Protein AF-A0A2J8MYE7-F1 (afdb_monomer_lite)

Foldseek 3Di:
DVVVVVVVVVVVVVVVVVVVVVVVVVVVVVVVVVVVVVVCVVCVVVVVVVVVVVVCVVVVVVVVVVVVVVVVVVVVVVVLLVVLLVLLCVLCVVVVHHDPDDSPPSVVSNVVSVVSVVVVVVD

Radius of gyration: 44.01 Å; chains: 1; bounding box: 77×41×122 Å

Secondary structure (DSSP, 8-state):
-HHHHHHHHHHHHHHHHHHHHHHHHHHHHHHHHHHHHHHHHHHHHHHHHHHHHHHHHHHHHHHHHHHHHHHHHHHHHHHHHHHHHHHHHHHHHHHT----S-TT-HHHHHHHHHHHHHHHHH-

InterPro domains:
  IPR011990 Tetratricopeptide-like helical domain superfamily [SSF48452] (19-98)
  IPR025252 Domain of unknown function DUF4200 [PF13863] (1-55)
  IPR051147 Cilia- and flagella-associated domain-containing protein [PTHR21683] (60-122)

Organism: Pan troglodytes (NCBI:txid9598)

Structure (mmCIF, N/CA/C/O backbone):
data_AF-A0A2J8MYE7-F1
#
_entry.id   AF-A0A2J8MYE7-F1
#
loop_
_atom_site.group_PDB
_atom_site.id
_atom_site.type_symbol
_atom_site.label_atom_id
_atom_site.label_alt_id
_atom_site.label_comp_id
_atom_site.label_asym_id
_atom_site.label_entity_id
_atom_site.label_seq_id
_atom_site.pdbx_PDB_ins_code
_atom_site.Cartn_x
_atom_site.Cartn_y
_atom_site.Cartn_z
_atom_site.occupancy
_atom_site.B_iso_or_equiv
_atom_site.auth_seq_id
_atom_site.auth_comp_id
_atom_site.auth_asym_id
_atom_site.auth_atom_id
_atom_site.pdbx_PDB_model_num
ATOM 1 N N . ALA A 1 1 ? 34.902 30.531 -77.569 1.00 66.88 1 ALA A N 1
ATOM 2 C CA . ALA A 1 1 ? 35.412 29.332 -76.870 1.00 66.88 1 ALA A CA 1
ATOM 3 C C . ALA A 1 1 ? 35.970 29.662 -75.479 1.00 66.88 1 ALA A C 1
ATOM 5 O O . ALA A 1 1 ? 35.444 29.147 -74.505 1.00 66.88 1 ALA A O 1
ATOM 6 N N . LEU A 1 2 ? 36.947 30.572 -75.356 1.00 74.06 2 LEU A N 1
ATOM 7 C CA . LEU A 1 2 ? 37.648 30.854 -74.087 1.00 74.06 2 LEU A CA 1
ATOM 8 C C . LEU A 1 2 ? 36.762 31.362 -72.927 1.00 74.06 2 LEU A C 1
ATOM 10 O O . LEU A 1 2 ? 36.961 30.940 -71.795 1.00 74.06 2 LEU A O 1
ATOM 14 N N . ARG A 1 3 ? 35.758 32.214 -73.191 1.00 73.56 3 ARG A N 1
ATOM 15 C CA . ARG A 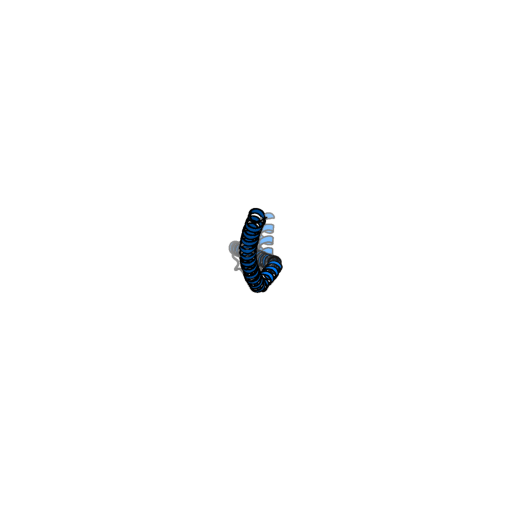1 3 ? 34.842 32.717 -72.142 1.00 73.56 3 ARG A CA 1
ATOM 16 C C . ARG A 1 3 ? 33.958 31.622 -71.529 1.00 73.56 3 ARG A C 1
ATOM 18 O O . ARG A 1 3 ? 33.853 31.554 -70.313 1.00 73.56 3 ARG A O 1
ATOM 25 N N . ARG A 1 4 ? 33.420 30.715 -72.354 1.00 76.44 4 ARG A N 1
ATOM 26 C CA . ARG A 1 4 ? 32.613 29.572 -71.885 1.00 76.44 4 ARG A CA 1
ATOM 27 C C . ARG A 1 4 ? 33.440 28.610 -71.030 1.00 76.44 4 ARG A C 1
ATOM 29 O O . ARG A 1 4 ? 33.009 28.233 -69.953 1.00 76.44 4 ARG A O 1
ATOM 36 N N . ALA A 1 5 ? 34.673 28.317 -71.447 1.00 78.56 5 ALA A N 1
ATOM 37 C CA . ALA A 1 5 ? 35.588 27.491 -70.659 1.00 78.56 5 ALA A CA 1
ATOM 38 C C . ALA A 1 5 ? 35.953 28.131 -69.300 1.00 78.56 5 ALA A C 1
ATOM 40 O O . ALA A 1 5 ? 36.153 27.426 -68.314 1.00 78.56 5 ALA A O 1
ATOM 41 N N . ALA A 1 6 ? 36.036 29.464 -69.222 1.00 80.94 6 ALA A N 1
ATOM 42 C CA . ALA A 1 6 ? 36.265 30.172 -67.961 1.00 80.94 6 ALA A CA 1
ATOM 43 C C . ALA A 1 6 ? 35.027 30.151 -67.044 1.00 80.94 6 ALA A C 1
ATOM 45 O O . ALA A 1 6 ? 35.157 29.933 -65.840 1.00 80.94 6 ALA A O 1
ATOM 46 N N . GLU A 1 7 ? 33.829 30.322 -67.606 1.00 84.88 7 GLU A N 1
ATOM 47 C CA . GLU A 1 7 ? 32.557 30.225 -66.879 1.00 84.88 7 GLU A CA 1
ATOM 48 C C . GLU A 1 7 ? 32.314 28.813 -66.335 1.00 84.88 7 GLU A C 1
ATOM 50 O O . GLU A 1 7 ? 31.940 28.665 -65.174 1.00 84.88 7 GLU A O 1
ATOM 55 N N . GLU A 1 8 ? 32.595 27.778 -67.126 1.00 83.75 8 GLU A N 1
ATOM 56 C CA . GLU A 1 8 ? 32.507 26.373 -66.713 1.00 83.75 8 GLU A CA 1
ATOM 57 C C . GLU A 1 8 ? 33.474 26.057 -65.568 1.00 83.75 8 GLU A C 1
ATOM 59 O O . GLU A 1 8 ? 33.079 25.434 -64.584 1.00 83.75 8 GLU A O 1
ATOM 64 N N . ARG A 1 9 ? 34.717 26.554 -65.630 1.00 81.81 9 ARG A N 1
ATOM 65 C CA . ARG A 1 9 ? 35.692 26.414 -64.533 1.00 81.81 9 ARG A CA 1
ATOM 66 C C . ARG A 1 9 ? 35.240 27.125 -63.263 1.00 81.81 9 ARG A C 1
ATOM 68 O O . ARG A 1 9 ? 35.387 26.588 -62.169 1.00 81.81 9 ARG A O 1
ATOM 75 N N . HIS A 1 10 ? 34.663 28.316 -63.391 1.00 85.50 10 HIS A N 1
ATOM 76 C CA . HIS A 1 10 ? 34.159 29.056 -62.240 1.00 85.50 10 HIS A CA 1
ATOM 77 C C . HIS A 1 10 ? 32.912 28.387 -61.630 1.00 85.50 10 HIS A C 1
ATOM 79 O O . HIS A 1 10 ? 32.776 28.322 -60.410 1.00 85.50 10 HIS A O 1
ATOM 85 N N . GLN A 1 11 ? 32.025 27.825 -62.457 1.00 88.25 11 GLN A N 1
ATOM 86 C CA . GLN A 1 11 ? 30.886 27.023 -62.000 1.00 88.25 11 GLN A CA 1
ATOM 87 C C . GLN A 1 11 ? 31.325 25.717 -61.326 1.00 88.25 11 GLN A C 1
ATOM 89 O O . GLN A 1 11 ? 30.764 25.365 -60.290 1.00 88.25 11 GLN A O 1
ATOM 94 N N . ALA A 1 12 ? 32.332 25.030 -61.870 1.00 86.88 12 ALA A N 1
ATOM 95 C CA . ALA A 1 12 ? 32.920 23.840 -61.261 1.00 86.88 12 ALA A CA 1
ATOM 96 C C . ALA A 1 12 ? 33.522 24.158 -59.883 1.00 86.88 12 ALA A C 1
ATOM 98 O O . ALA A 1 12 ? 33.171 23.502 -58.907 1.00 86.88 12 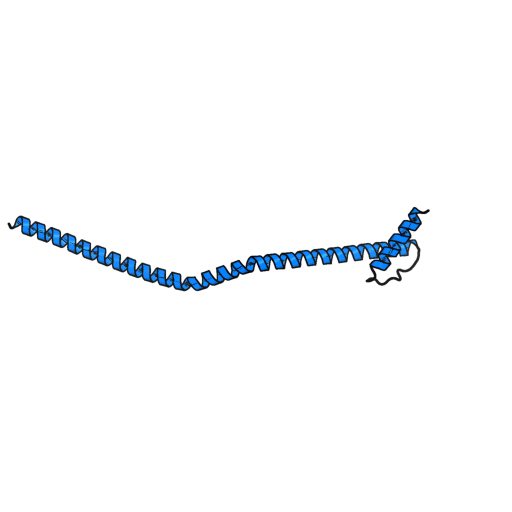ALA A O 1
ATOM 99 N N . GLY A 1 13 ? 34.294 25.245 -59.768 1.00 90.25 13 GLY A N 1
ATOM 100 C CA . GLY A 1 13 ? 34.850 25.685 -58.485 1.00 90.25 13 GLY A CA 1
ATOM 101 C C . GLY A 1 13 ? 33.779 26.021 -57.440 1.00 90.25 13 GLY A C 1
ATOM 102 O O . GLY A 1 13 ? 33.919 25.665 -56.272 1.00 90.25 13 GLY A O 1
ATOM 103 N N . ARG A 1 14 ? 32.656 26.639 -57.840 1.00 90.31 14 ARG A N 1
ATOM 104 C CA . ARG A 1 14 ? 31.529 26.876 -56.916 1.00 90.31 14 ARG A CA 1
ATOM 105 C C . ARG A 1 14 ? 30.894 25.575 -56.424 1.00 90.31 14 ARG A C 1
ATOM 107 O O . ARG A 1 14 ? 30.606 25.463 -55.236 1.00 90.31 14 ARG A O 1
ATOM 114 N N . ARG A 1 15 ? 30.712 24.594 -57.314 1.00 93.12 15 ARG A N 1
ATOM 115 C CA . ARG A 1 15 ? 30.164 23.273 -56.964 1.00 93.12 15 ARG A CA 1
ATOM 116 C C . ARG A 1 15 ? 31.094 22.492 -56.040 1.00 93.12 15 ARG A C 1
ATOM 118 O O . ARG A 1 15 ? 30.613 21.831 -55.131 1.00 93.12 15 ARG A O 1
ATOM 125 N N . GLU A 1 16 ? 32.405 22.590 -56.232 1.00 93.38 16 GLU A N 1
ATOM 126 C CA . GLU A 1 16 ? 33.393 21.947 -55.357 1.00 93.38 16 GLU A CA 1
ATOM 127 C C . GLU A 1 16 ? 33.373 22.535 -53.942 1.00 93.38 16 GLU A C 1
ATOM 129 O O . GLU A 1 16 ? 33.329 21.790 -52.963 1.00 93.38 16 GLU A O 1
ATOM 134 N N . VAL A 1 17 ? 33.320 23.865 -53.818 1.00 94.88 17 VAL A N 1
ATOM 135 C CA . VAL A 1 17 ? 33.203 24.538 -52.513 1.00 94.88 17 VAL A CA 1
ATOM 136 C C . VAL A 1 17 ? 31.895 24.160 -51.812 1.00 94.88 17 VAL A C 1
ATOM 138 O O . VAL A 1 17 ? 31.889 23.872 -50.614 1.00 94.88 17 VAL A O 1
ATOM 141 N N . GLU A 1 18 ? 30.786 24.120 -52.549 1.00 95.12 18 GLU A N 1
ATOM 142 C CA . GLU A 1 18 ? 29.488 23.708 -52.014 1.00 95.12 18 GLU A CA 1
ATOM 143 C C . GLU A 1 18 ? 29.484 22.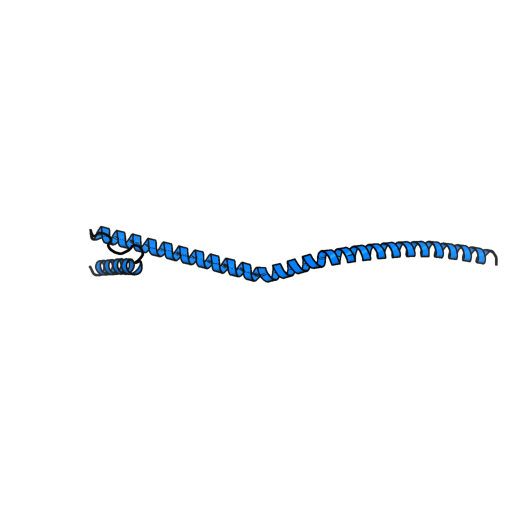233 -51.587 1.00 95.12 18 GLU A C 1
ATOM 145 O O . GLU A 1 18 ? 29.018 21.912 -50.493 1.00 95.12 18 GLU A O 1
ATOM 150 N N . ALA A 1 19 ? 30.081 21.341 -52.381 1.00 95.31 19 ALA A N 1
ATOM 151 C CA . ALA A 1 19 ? 30.211 19.926 -52.048 1.00 95.31 19 ALA A CA 1
ATOM 152 C C . ALA A 1 19 ? 31.039 19.709 -50.773 1.00 95.31 19 ALA A C 1
ATOM 154 O O . ALA A 1 19 ? 30.642 18.921 -49.914 1.00 95.31 19 ALA A O 1
ATOM 155 N N . LEU A 1 20 ? 32.146 20.439 -50.600 1.00 96.50 20 LEU A N 1
ATOM 156 C CA . LEU A 1 20 ? 32.959 20.389 -49.380 1.00 96.50 20 LEU A CA 1
ATOM 157 C C . LEU A 1 20 ? 32.186 20.898 -48.156 1.00 96.50 20 LEU A C 1
ATOM 159 O O . LEU A 1 20 ? 32.255 20.298 -47.077 1.00 96.50 20 LEU A O 1
ATOM 163 N N . ARG A 1 21 ? 31.407 21.973 -48.318 1.00 96.50 21 ARG A N 1
ATOM 164 C CA . ARG A 1 21 ? 30.551 22.510 -47.252 1.00 96.50 21 ARG A CA 1
ATOM 165 C C . ARG A 1 21 ? 29.491 21.497 -46.821 1.00 96.50 21 ARG A C 1
ATOM 167 O O . ARG A 1 21 ? 29.370 21.219 -45.629 1.00 96.50 21 ARG A O 1
ATOM 174 N N . LEU A 1 22 ? 28.762 20.920 -47.775 1.00 97.06 22 LEU A N 1
ATOM 175 C CA . LEU A 1 22 ? 27.738 19.907 -47.508 1.00 97.06 22 LEU A CA 1
ATOM 176 C C . LEU A 1 22 ? 28.342 18.643 -46.891 1.00 97.06 22 LEU A C 1
ATOM 178 O O . LEU A 1 22 ? 27.770 18.071 -45.965 1.00 97.06 22 LEU A O 1
ATOM 182 N N . TRP A 1 23 ? 29.522 18.229 -47.355 1.00 97.19 23 TRP A N 1
ATOM 183 C CA . TRP A 1 23 ? 30.232 17.093 -46.778 1.00 97.19 23 TRP A CA 1
ATOM 184 C C . TRP A 1 23 ? 30.576 17.338 -45.308 1.00 97.19 23 TRP A C 1
ATOM 186 O O . TRP A 1 23 ? 30.351 16.467 -44.470 1.00 97.19 23 TRP A O 1
ATOM 196 N N . THR A 1 24 ? 31.045 18.541 -44.976 1.00 97.06 24 THR A N 1
ATOM 197 C CA . THR A 1 24 ? 31.382 18.923 -43.598 1.00 97.06 24 THR A CA 1
ATOM 198 C C . THR A 1 24 ? 30.144 18.897 -42.701 1.00 97.06 24 THR A C 1
ATOM 200 O O . THR A 1 24 ? 30.155 18.240 -41.659 1.00 97.06 24 THR A O 1
ATOM 203 N N . GLN A 1 25 ? 29.039 19.498 -43.153 1.00 97.50 25 GLN A N 1
ATOM 204 C CA . GLN A 1 25 ? 27.757 19.485 -42.437 1.00 97.50 25 GLN A CA 1
ATOM 205 C C . GLN A 1 25 ? 27.223 18.062 -42.223 1.00 97.50 25 GLN A C 1
ATOM 207 O O . GLN A 1 25 ? 26.740 17.724 -41.142 1.00 97.50 25 GLN A O 1
ATOM 212 N N . LEU A 1 26 ? 27.352 17.187 -43.224 1.00 97.81 26 LEU A N 1
ATOM 213 C CA . LEU A 1 26 ? 26.951 15.787 -43.096 1.00 97.81 26 LEU A CA 1
ATOM 214 C C . LEU A 1 26 ? 27.788 15.047 -42.042 1.00 97.81 26 LEU A C 1
ATOM 216 O O . LEU A 1 26 ? 27.251 14.224 -41.296 1.00 97.81 26 LEU A O 1
ATOM 220 N N . GLN A 1 27 ? 29.093 15.317 -41.964 1.00 97.69 27 GLN A N 1
ATOM 221 C CA . GLN A 1 27 ? 29.953 14.720 -40.940 1.00 97.69 27 GLN A CA 1
ATOM 222 C C . GLN A 1 27 ? 29.588 15.208 -39.535 1.00 97.69 27 GLN A C 1
ATOM 224 O O . GLN A 1 27 ? 29.567 14.406 -38.600 1.00 97.69 27 GLN A O 1
ATOM 229 N N . GLU A 1 28 ? 29.263 16.489 -39.379 1.00 97.62 28 GLU A N 1
ATOM 230 C CA . GLU A 1 28 ? 28.793 17.053 -38.110 1.00 97.62 28 GLU A CA 1
ATOM 231 C C . GLU A 1 28 ? 27.486 16.395 -37.660 1.00 97.62 28 GLU A C 1
ATOM 233 O O . GLU A 1 28 ? 27.437 15.829 -36.566 1.00 97.62 28 GLU A O 1
ATOM 238 N N . LEU A 1 29 ? 26.482 16.327 -38.539 1.00 98.06 29 LEU A N 1
ATOM 239 C CA . LEU A 1 29 ? 25.206 15.671 -38.238 1.00 98.06 29 LEU A CA 1
ATOM 240 C C . LEU A 1 29 ? 25.383 14.187 -37.893 1.00 98.06 29 LEU A C 1
ATOM 242 O O . LEU A 1 29 ? 24.750 13.680 -36.967 1.00 98.06 29 LEU A O 1
ATOM 246 N N . ARG A 1 30 ? 26.287 13.472 -38.577 1.00 98.06 30 ARG A N 1
ATOM 247 C CA . ARG A 1 30 ? 26.610 12.073 -38.238 1.00 98.06 30 ARG A CA 1
ATOM 248 C C . ARG A 1 30 ? 27.217 11.942 -36.843 1.00 98.06 30 ARG A C 1
ATOM 250 O O . ARG A 1 30 ? 26.864 11.018 -36.106 1.00 98.06 30 ARG A O 1
ATOM 257 N N . ARG A 1 31 ? 28.115 12.855 -36.460 1.00 97.94 31 ARG A N 1
ATOM 258 C CA . ARG A 1 31 ? 28.720 12.877 -35.118 1.00 97.94 31 ARG A CA 1
ATOM 259 C C . ARG A 1 31 ? 27.680 13.182 -34.048 1.00 97.94 31 ARG A C 1
ATOM 261 O O . ARG A 1 31 ? 27.667 12.516 -33.010 1.00 97.94 31 ARG A O 1
ATOM 268 N N . GLU A 1 32 ? 26.799 14.143 -34.301 1.00 97.81 32 GLU A N 1
ATOM 269 C CA . GLU A 1 32 ? 25.702 14.485 -33.398 1.00 97.81 32 GLU A CA 1
ATOM 270 C C . GLU A 1 32 ? 24.725 13.327 -33.233 1.00 97.81 32 GLU A C 1
ATOM 272 O O . GLU A 1 32 ? 24.424 12.942 -32.103 1.00 97.81 32 GLU A O 1
ATOM 277 N N . HIS A 1 33 ? 24.320 12.691 -34.329 1.00 97.94 33 HIS A N 1
ATOM 278 C CA . HIS A 1 33 ? 23.476 11.504 -34.296 1.00 97.94 33 HIS A CA 1
ATOM 279 C C . HIS A 1 33 ? 24.115 10.382 -33.464 1.00 97.94 33 HIS A C 1
ATOM 281 O O . HIS A 1 33 ? 23.482 9.846 -32.555 1.00 97.94 33 HIS A O 1
ATOM 287 N N . ALA A 1 34 ? 25.402 10.081 -33.672 1.00 97.94 34 ALA A N 1
ATOM 288 C CA . ALA A 1 34 ? 26.117 9.082 -32.874 1.00 97.94 34 ALA A CA 1
ATOM 289 C C . ALA A 1 34 ? 26.234 9.474 -31.387 1.00 97.94 34 ALA A C 1
ATOM 291 O O . ALA A 1 34 ? 26.232 8.618 -30.494 1.00 97.94 34 ALA A O 1
ATOM 292 N N . ARG A 1 35 ? 26.349 10.772 -31.078 1.00 98.12 35 ARG A N 1
ATOM 293 C CA . ARG A 1 35 ? 26.323 11.281 -29.698 1.00 98.12 35 ARG A CA 1
ATOM 294 C C . ARG A 1 35 ? 24.941 11.091 -29.072 1.00 98.12 35 ARG A C 1
ATOM 296 O O . ARG A 1 35 ? 24.866 10.608 -27.943 1.00 98.12 35 ARG A O 1
ATOM 303 N N . LEU A 1 36 ? 23.872 11.438 -29.782 1.00 97.38 36 LEU A N 1
ATOM 304 C CA . LEU A 1 36 ? 22.495 11.291 -29.311 1.00 97.38 36 LEU A CA 1
ATOM 305 C C . LEU A 1 36 ? 22.116 9.821 -29.127 1.00 97.38 36 LEU A C 1
ATOM 307 O O . LEU A 1 36 ? 21.595 9.471 -28.074 1.00 97.38 36 LEU A O 1
ATOM 311 N N . GLN A 1 37 ? 22.482 8.942 -30.059 1.00 97.62 37 GLN A N 1
ATOM 312 C CA . GLN A 1 37 ? 22.269 7.500 -29.914 1.00 97.62 37 GLN A CA 1
ATOM 313 C C . GLN A 1 37 ? 22.959 6.933 -28.671 1.00 97.62 37 GLN A C 1
ATOM 315 O O . GLN A 1 37 ? 22.359 6.162 -27.925 1.00 97.62 37 GLN A O 1
ATOM 320 N N . ARG A 1 38 ? 24.209 7.333 -28.400 1.00 97.69 38 ARG A N 1
ATOM 321 C CA . ARG A 1 38 ? 24.905 6.923 -27.169 1.00 97.69 38 ARG A CA 1
ATOM 322 C C . ARG A 1 38 ? 24.205 7.446 -25.919 1.00 97.69 38 ARG A C 1
ATOM 324 O O . ARG A 1 38 ? 24.104 6.715 -24.941 1.00 97.69 38 ARG A O 1
ATOM 331 N N . ARG A 1 39 ? 23.711 8.689 -25.937 1.00 97.00 39 ARG A N 1
ATOM 332 C CA . ARG A 1 39 ? 22.933 9.248 -24.820 1.00 97.00 39 ARG A CA 1
ATOM 333 C C . 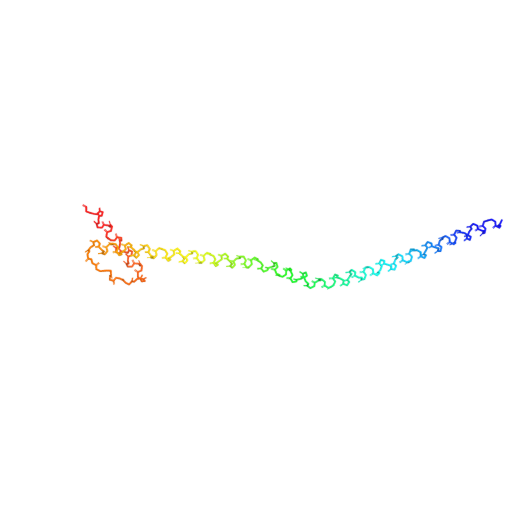ARG A 1 39 ? 21.635 8.476 -24.600 1.00 97.00 39 ARG A C 1
ATOM 335 O O . ARG A 1 39 ? 21.350 8.144 -23.459 1.00 97.00 39 ARG A O 1
ATOM 342 N N . LEU A 1 40 ? 20.910 8.143 -25.664 1.00 96.19 40 LEU A N 1
ATOM 343 C CA . LEU A 1 40 ? 19.671 7.375 -25.579 1.00 96.19 40 LEU A CA 1
ATOM 344 C C . LEU A 1 40 ? 19.916 5.994 -24.962 1.00 96.19 40 LEU A C 1
ATOM 346 O O . LEU A 1 40 ? 19.286 5.656 -23.968 1.00 96.19 40 LEU A O 1
ATOM 350 N N . LYS A 1 41 ? 20.922 5.260 -25.455 1.00 96.56 41 LYS A N 1
ATOM 351 C CA . LYS A 1 41 ? 21.318 3.956 -24.892 1.00 96.56 41 LYS A CA 1
ATOM 352 C C . LYS A 1 41 ? 21.695 4.033 -23.411 1.00 96.56 41 LYS A C 1
ATOM 354 O O . LYS A 1 41 ? 21.445 3.099 -22.662 1.00 96.56 41 LYS A O 1
ATOM 359 N N . ARG A 1 42 ? 22.303 5.142 -22.972 1.00 96.19 42 ARG A N 1
ATOM 360 C CA . ARG A 1 42 ? 22.634 5.359 -21.553 1.00 96.19 42 ARG A CA 1
ATOM 361 C C . ARG A 1 42 ? 21.407 5.633 -20.684 1.00 96.19 42 ARG A C 1
ATOM 363 O O . ARG A 1 42 ? 21.463 5.342 -19.497 1.00 96.19 42 ARG A O 1
ATOM 370 N N . LEU A 1 43 ? 20.348 6.214 -21.247 1.00 96.44 43 LEU A N 1
ATOM 371 C CA . LEU A 1 43 ? 19.119 6.557 -20.524 1.00 96.44 43 LEU A CA 1
ATOM 372 C C . LEU A 1 43 ? 18.081 5.429 -20.542 1.00 96.44 43 LEU A C 1
ATOM 374 O O . LEU A 1 43 ? 17.235 5.375 -19.656 1.00 96.44 43 LEU A O 1
ATOM 378 N N . GLU A 1 44 ? 18.162 4.518 -21.509 1.00 96.06 44 GLU A N 1
ATOM 379 C CA . GLU A 1 44 ? 17.236 3.392 -21.671 1.00 96.06 44 GLU A CA 1
ATOM 380 C C . GLU A 1 44 ? 17.053 2.542 -20.393 1.00 96.06 44 GLU A C 1
ATOM 382 O O . GLU A 1 44 ? 15.909 2.239 -20.052 1.00 96.06 44 GLU A O 1
ATOM 387 N N . PRO A 1 45 ? 18.103 2.204 -19.611 1.00 95.44 45 PRO A N 1
ATOM 388 C CA . PRO A 1 45 ? 17.911 1.489 -18.349 1.00 95.44 45 PRO A CA 1
ATOM 389 C C . PRO A 1 45 ? 17.131 2.303 -17.310 1.00 95.44 45 PRO A C 1
ATOM 391 O O . PRO A 1 45 ? 16.301 1.742 -16.603 1.00 95.44 45 PRO A O 1
ATOM 394 N N . CYS A 1 46 ? 17.364 3.618 -17.228 1.00 95.00 46 CYS A N 1
ATOM 395 C CA . CYS A 1 46 ? 16.638 4.493 -16.306 1.00 95.00 46 CYS A CA 1
ATOM 396 C C . CYS A 1 46 ? 15.155 4.587 -16.677 1.00 95.00 46 CYS A C 1
ATOM 398 O O . CYS A 1 46 ? 14.314 4.538 -15.788 1.00 95.00 46 CYS A O 1
ATOM 400 N N . ALA A 1 47 ? 14.834 4.681 -17.973 1.00 95.12 47 ALA A N 1
ATOM 401 C CA . ALA A 1 47 ? 13.451 4.682 -18.445 1.00 95.12 47 ALA A CA 1
ATOM 402 C C . ALA A 1 47 ? 12.722 3.386 -18.053 1.00 95.12 47 ALA A C 1
ATOM 404 O O . ALA A 1 47 ? 11.649 3.452 -17.465 1.00 95.12 47 ALA A O 1
ATOM 405 N N . ARG A 1 48 ? 13.358 2.222 -18.254 1.00 95.38 48 ARG A N 1
ATOM 406 C CA . ARG A 1 48 ? 12.795 0.925 -17.837 1.00 95.38 48 ARG A CA 1
ATOM 407 C C . ARG A 1 48 ? 12.553 0.828 -16.333 1.00 95.38 48 ARG A C 1
ATOM 409 O O . ARG A 1 48 ? 11.530 0.303 -15.913 1.00 95.38 48 ARG A O 1
ATOM 416 N N . LEU A 1 49 ? 13.485 1.320 -15.516 1.00 95.00 49 LEU A N 1
ATOM 417 C CA . LEU A 1 49 ? 13.308 1.324 -14.060 1.00 95.00 49 LEU A CA 1
ATOM 418 C C . LEU A 1 49 ? 12.151 2.231 -13.631 1.00 95.00 49 LEU A C 1
ATOM 420 O O . LEU A 1 49 ? 11.409 1.878 -12.720 1.00 95.00 49 LEU A O 1
ATOM 424 N N . LEU A 1 50 ? 11.980 3.380 -14.290 1.00 95.50 50 LEU A N 1
ATOM 425 C CA . LEU A 1 50 ? 10.850 4.270 -14.033 1.00 95.50 50 LEU A CA 1
ATOM 426 C C . LEU A 1 50 ? 9.522 3.616 -14.424 1.00 95.50 50 LEU A C 1
ATOM 428 O O . LEU A 1 50 ? 8.579 3.687 -13.648 1.00 95.50 50 LEU A O 1
ATOM 432 N N . GLU A 1 51 ? 9.453 2.944 -15.573 1.00 95.00 51 GLU A N 1
ATOM 433 C CA . GLU A 1 51 ? 8.260 2.194 -15.992 1.00 95.00 51 GLU A CA 1
ATOM 434 C C . GLU A 1 51 ? 7.889 1.114 -14.968 1.00 95.00 51 GLU A C 1
ATOM 436 O O . GLU A 1 51 ? 6.754 1.078 -14.501 1.00 95.00 51 GLU A O 1
ATOM 441 N N . GLN A 1 52 ? 8.860 0.312 -14.523 1.00 93.62 52 GLN A N 1
ATOM 442 C CA . GLN A 1 52 ? 8.635 -0.705 -13.489 1.00 93.62 52 GLN A CA 1
ATOM 443 C C . GLN A 1 52 ? 8.174 -0.093 -12.162 1.00 93.62 52 GLN A C 1
ATOM 445 O O . GLN A 1 52 ? 7.266 -0.613 -11.522 1.00 93.62 52 GLN A O 1
ATOM 450 N N . ALA A 1 53 ? 8.769 1.025 -11.740 1.00 91.19 53 ALA A N 1
ATOM 451 C CA . ALA A 1 53 ? 8.339 1.715 -10.527 1.00 91.19 53 ALA A CA 1
ATOM 452 C C . ALA A 1 53 ? 6.895 2.229 -10.649 1.00 91.19 53 ALA A C 1
ATOM 454 O O . ALA A 1 53 ? 6.112 2.105 -9.708 1.00 91.19 53 ALA A O 1
ATOM 455 N N . LEU A 1 54 ? 6.514 2.757 -11.817 1.00 93.50 54 LEU A N 1
ATOM 456 C CA . LEU A 1 54 ? 5.147 3.207 -12.082 1.00 93.50 54 LEU A CA 1
ATOM 457 C C . LEU A 1 54 ? 4.136 2.052 -12.044 1.00 93.50 54 LEU A C 1
ATOM 459 O O . LEU A 1 54 ? 3.020 2.251 -11.568 1.00 93.50 54 LEU A O 1
ATOM 463 N N . GLU A 1 55 ? 4.518 0.852 -12.483 1.00 91.94 55 GLU A N 1
ATOM 464 C CA . GLU A 1 55 ? 3.676 -0.349 -12.379 1.00 91.94 55 GLU A CA 1
ATOM 465 C C . GLU A 1 55 ? 3.432 -0.786 -10.924 1.00 91.94 55 GLU A C 1
ATOM 467 O O . GLU A 1 55 ? 2.394 -1.379 -10.625 1.00 91.94 55 GLU A O 1
ATOM 472 N N . LEU A 1 56 ? 4.347 -0.465 -10.003 1.00 91.62 56 LEU A N 1
ATOM 473 C CA . LEU A 1 56 ? 4.227 -0.805 -8.580 1.00 91.62 56 LEU A CA 1
ATOM 474 C C . LEU A 1 56 ? 3.376 0.198 -7.782 1.00 91.62 56 LEU A C 1
ATOM 476 O O . LEU A 1 56 ? 2.747 -0.193 -6.794 1.00 91.62 56 LEU A O 1
ATOM 480 N N . LEU A 1 57 ? 3.287 1.459 -8.222 1.00 89.75 57 LEU A N 1
ATOM 481 C CA . LEU A 1 57 ? 2.552 2.526 -7.523 1.00 89.75 57 LEU A CA 1
ATOM 482 C C . LEU A 1 57 ? 1.091 2.180 -7.168 1.00 89.75 57 LEU A C 1
ATOM 484 O O . LEU A 1 57 ? 0.669 2.489 -6.050 1.00 89.75 57 LEU A O 1
ATOM 488 N N . PRO A 1 58 ? 0.284 1.538 -8.040 1.00 91.06 58 PRO A N 1
ATOM 489 C CA . PRO A 1 58 ? -1.073 1.137 -7.671 1.00 91.06 58 PRO A CA 1
ATOM 490 C C . PRO A 1 58 ? -1.102 0.152 -6.495 1.00 91.06 58 PRO A C 1
ATOM 492 O O . PRO A 1 58 ? -1.995 0.222 -5.648 1.00 91.06 58 PRO A O 1
ATOM 495 N N . GLY A 1 59 ? -0.118 -0.750 -6.423 1.00 92.50 59 GLY A N 1
ATOM 496 C CA . GLY A 1 59 ? 0.040 -1.691 -5.316 1.00 92.50 59 GLY A CA 1
ATOM 497 C C . GLY A 1 59 ? 0.392 -0.980 -4.012 1.00 92.50 59 GLY A C 1
ATOM 498 O O . GLY A 1 59 ? -0.237 -1.241 -2.986 1.00 92.50 59 GLY A O 1
ATOM 499 N N . GLU A 1 60 ? 1.327 -0.030 -4.064 1.00 92.56 60 GLU A N 1
ATOM 500 C CA . GLU A 1 60 ? 1.703 0.796 -2.910 1.00 92.56 60 GLU A CA 1
ATOM 501 C C . GLU A 1 60 ? 0.523 1.629 -2.400 1.00 92.56 60 GLU A C 1
ATOM 503 O O . GLU A 1 60 ? 0.226 1.624 -1.205 1.00 92.56 60 GLU A O 1
ATOM 508 N N . SER A 1 61 ? -0.213 2.281 -3.305 1.00 92.62 61 SER A N 1
ATOM 509 C CA . SER A 1 61 ? -1.401 3.062 -2.952 1.00 92.62 61 SER A CA 1
ATOM 510 C C . SER A 1 61 ? -2.464 2.194 -2.274 1.00 92.62 61 SER A C 1
ATOM 512 O O . SER A 1 61 ? -3.000 2.563 -1.225 1.00 92.62 61 SER A O 1
ATOM 514 N N . LYS A 1 62 ? -2.720 0.995 -2.812 1.00 95.00 62 LYS A N 1
ATOM 515 C CA . LYS A 1 62 ? -3.654 0.034 -2.214 1.00 95.00 62 LYS A CA 1
ATOM 516 C C . LYS A 1 62 ? -3.184 -0.442 -0.839 1.00 95.00 62 LYS A C 1
ATOM 518 O O . LYS A 1 62 ? -4.005 -0.589 0.065 1.00 95.00 62 LYS A O 1
ATOM 523 N N . TRP A 1 63 ? -1.885 -0.664 -0.658 1.00 96.31 63 TRP A N 1
ATOM 524 C CA . TRP A 1 63 ? -1.331 -1.065 0.632 1.00 96.31 63 TRP A CA 1
ATOM 525 C C . TRP A 1 63 ? -1.491 0.030 1.691 1.00 96.31 63 TRP A C 1
ATOM 527 O O . TRP A 1 63 ? -1.970 -0.251 2.790 1.00 96.31 63 TRP A O 1
ATOM 537 N N . ILE A 1 64 ? -1.208 1.285 1.335 1.00 96.50 64 ILE A N 1
ATOM 538 C CA . ILE A 1 64 ? -1.441 2.446 2.205 1.00 96.50 64 ILE A CA 1
ATOM 539 C C . ILE A 1 64 ? -2.923 2.548 2.591 1.00 96.50 64 ILE A C 1
ATOM 541 O O . ILE A 1 64 ? -3.241 2.759 3.760 1.00 96.50 64 ILE A O 1
ATOM 545 N N . GLN A 1 65 ? -3.845 2.355 1.642 1.00 97.19 65 GLN A N 1
ATOM 546 C CA . GLN A 1 65 ? -5.283 2.354 1.935 1.00 97.19 65 GLN A CA 1
ATOM 547 C C . GLN A 1 65 ? -5.664 1.264 2.944 1.00 97.19 65 GLN A C 1
ATOM 549 O O . GLN A 1 65 ? -6.351 1.557 3.920 1.00 97.19 65 GLN A O 1
ATOM 554 N N . ILE A 1 66 ? -5.183 0.030 2.753 1.00 96.56 66 ILE A N 1
ATOM 555 C CA . ILE A 1 66 ? -5.439 -1.083 3.680 1.00 96.56 66 ILE A CA 1
ATOM 556 C C . ILE A 1 66 ? -4.914 -0.753 5.080 1.00 96.56 66 ILE A C 1
ATOM 558 O O . ILE A 1 66 ? -5.639 -0.935 6.060 1.00 96.56 66 ILE A O 1
ATOM 562 N N . GLN A 1 67 ? -3.685 -0.239 5.181 1.00 97.88 67 GLN A N 1
ATOM 563 C CA . GLN A 1 67 ? -3.092 0.147 6.461 1.00 97.88 67 GLN A CA 1
ATOM 564 C C . GLN A 1 67 ? -3.893 1.254 7.153 1.00 97.88 67 GLN A C 1
ATOM 566 O O . GLN A 1 67 ? -4.202 1.127 8.338 1.00 97.88 67 GLN A O 1
ATOM 571 N N . ASN A 1 68 ? -4.291 2.296 6.421 1.00 97.25 68 ASN A N 1
ATOM 572 C CA . ASN A 1 68 ? -5.091 3.393 6.964 1.00 97.25 68 ASN A CA 1
ATOM 573 C C . ASN A 1 68 ? -6.452 2.902 7.472 1.00 97.25 68 ASN A C 1
ATOM 575 O O . ASN A 1 68 ? -6.835 3.212 8.599 1.00 97.25 68 ASN A O 1
ATOM 579 N N . THR A 1 69 ? -7.160 2.080 6.691 1.00 98.00 69 THR A N 1
ATOM 580 C CA . THR A 1 69 ? -8.441 1.497 7.116 1.00 98.00 69 THR A CA 1
ATOM 581 C C . THR A 1 69 ? -8.276 0.588 8.334 1.00 98.00 69 THR A C 1
ATOM 583 O O . THR A 1 69 ? -9.113 0.607 9.236 1.00 98.00 69 THR A O 1
ATOM 586 N N . ALA A 1 70 ? -7.208 -0.209 8.399 1.00 98.25 70 ALA A N 1
ATOM 587 C CA . ALA A 1 70 ? -6.935 -1.054 9.558 1.00 98.25 70 ALA A CA 1
ATOM 588 C C . ALA A 1 70 ? -6.648 -0.217 10.818 1.00 98.25 70 ALA A C 1
ATOM 590 O O . ALA A 1 70 ? -7.174 -0.526 11.891 1.00 98.25 70 ALA A O 1
ATOM 591 N N . ALA A 1 71 ? -5.873 0.863 10.688 1.00 98.00 71 ALA A N 1
ATOM 592 C CA . ALA A 1 71 ? -5.592 1.789 11.781 1.00 98.00 71 ALA A CA 1
ATOM 593 C C . ALA A 1 71 ? -6.871 2.477 12.285 1.00 98.00 71 ALA A C 1
ATOM 595 O O . ALA A 1 71 ? -7.119 2.507 13.490 1.00 98.00 71 ALA A O 1
ATOM 596 N N . GLU A 1 72 ? -7.724 2.955 11.375 1.00 98.38 72 GLU A N 1
ATOM 597 C CA . GLU A 1 72 ? -9.011 3.568 11.715 1.00 98.38 72 GLU A CA 1
ATOM 598 C C . GLU A 1 72 ? -9.932 2.590 12.458 1.00 98.38 72 GLU A C 1
ATOM 600 O O . GLU A 1 72 ? -10.459 2.922 13.521 1.00 98.38 72 GLU A O 1
ATOM 605 N N . LYS A 1 73 ? -10.073 1.354 11.957 1.00 98.19 73 LYS A N 1
ATOM 606 C CA . LYS A 1 73 ? -10.884 0.316 12.615 1.00 98.19 73 LYS A CA 1
ATOM 607 C C . LYS A 1 73 ? -10.346 -0.053 13.995 1.00 98.19 73 LYS A C 1
ATOM 609 O O . LYS A 1 73 ? -11.131 -0.220 14.926 1.00 98.19 73 LYS A O 1
ATOM 614 N N . THR A 1 74 ? -9.026 -0.146 14.143 1.00 98.25 74 THR A N 1
ATOM 615 C CA . THR A 1 74 ? -8.380 -0.434 15.433 1.00 98.25 74 THR A CA 1
ATOM 616 C C . THR A 1 74 ? -8.636 0.688 16.434 1.00 98.25 74 THR A C 1
ATOM 618 O O . THR A 1 74 ? -8.968 0.429 17.591 1.00 98.25 74 THR A O 1
ATOM 621 N N . LEU A 1 75 ? -8.547 1.941 15.984 1.00 98.50 75 LEU A N 1
ATOM 622 C CA . LEU A 1 75 ? -8.817 3.105 16.819 1.00 98.50 75 LEU A CA 1
ATOM 623 C C . LEU A 1 75 ? -10.289 3.186 17.233 1.00 98.50 75 LEU A C 1
ATOM 625 O O . LEU A 1 75 ? -10.576 3.448 18.400 1.00 98.50 75 LEU A O 1
ATOM 629 N N . LEU A 1 76 ? -11.217 2.944 16.303 1.00 98.25 76 LEU A N 1
ATOM 630 C CA . LEU A 1 76 ? -12.647 2.897 16.601 1.00 98.25 76 LEU A CA 1
ATOM 631 C C . LEU A 1 76 ? -12.950 1.814 17.638 1.00 98.25 76 LEU A C 1
ATOM 633 O O . LEU A 1 76 ? -13.607 2.102 18.633 1.00 98.25 76 LEU A O 1
ATOM 637 N N . LEU A 1 77 ? -12.408 0.607 17.451 1.00 97.44 77 LEU A N 1
ATOM 638 C CA . LEU A 1 77 ? -12.568 -0.491 18.399 1.00 97.44 77 LEU A CA 1
ATOM 639 C C . LEU A 1 77 ? -12.043 -0.110 19.789 1.00 97.44 77 LEU A C 1
ATOM 641 O O . LEU A 1 77 ? -12.750 -0.296 20.775 1.00 97.44 77 LEU A O 1
ATOM 645 N N . GLY A 1 78 ? -10.846 0.480 19.874 1.00 97.38 78 GLY A N 1
ATOM 646 C CA . GLY A 1 78 ? -10.285 0.961 21.139 1.00 97.38 78 GLY A CA 1
ATOM 647 C C . GLY A 1 78 ? -11.170 2.008 21.823 1.00 97.38 78 GLY A C 1
ATOM 648 O O . GLY A 1 78 ? -11.442 1.900 23.017 1.00 97.38 78 GLY A O 1
ATOM 649 N N . ARG A 1 79 ? -11.691 2.985 21.067 1.00 98.31 79 ARG A N 1
ATOM 650 C CA . ARG A 1 79 ? -12.613 4.005 21.597 1.00 98.31 79 ARG A CA 1
ATOM 651 C C . ARG A 1 79 ? -13.927 3.401 22.082 1.00 98.31 79 ARG A C 1
ATOM 653 O O . ARG A 1 79 ? -14.384 3.771 23.158 1.00 98.31 79 ARG A O 1
ATOM 660 N N . SER A 1 80 ? -14.518 2.481 21.321 1.00 97.56 80 SER A N 1
ATOM 661 C CA . SER A 1 80 ? -15.748 1.789 21.712 1.00 97.56 80 SER A CA 1
ATOM 662 C C . SER A 1 80 ? -15.547 0.987 22.994 1.00 97.56 80 SER A C 1
ATOM 664 O O . SER A 1 80 ? -16.341 1.139 23.917 1.00 97.56 80 SER A O 1
ATOM 666 N N . ARG A 1 81 ? -14.455 0.216 23.102 1.00 98.12 81 ARG A N 1
ATOM 667 C CA . ARG A 1 81 ? -14.108 -0.514 24.333 1.00 98.12 81 ARG A CA 1
ATOM 668 C C . ARG A 1 81 ? -13.984 0.420 25.533 1.00 98.12 81 ARG A C 1
ATOM 670 O O . ARG A 1 81 ? -14.574 0.167 26.573 1.00 98.12 81 ARG A O 1
ATOM 677 N N . MET A 1 82 ? -13.280 1.538 25.367 1.00 98.19 82 MET A N 1
ATOM 678 C CA . MET A 1 82 ? -13.079 2.511 26.441 1.00 98.19 82 MET A CA 1
ATOM 679 C C . MET A 1 82 ? -14.388 3.203 26.855 1.00 98.19 82 MET A C 1
ATOM 681 O O . MET A 1 82 ? -14.615 3.430 28.038 1.00 98.19 82 MET A O 1
ATOM 685 N N . ALA A 1 83 ? -15.275 3.503 25.902 1.00 98.25 83 ALA A N 1
ATOM 686 C CA . ALA A 1 83 ? -16.595 4.054 26.198 1.00 98.25 83 ALA A CA 1
ATOM 687 C C . ALA A 1 83 ? -17.462 3.064 26.991 1.00 98.25 83 ALA A C 1
ATOM 689 O O . ALA A 1 83 ? -18.085 3.460 27.973 1.00 98.25 83 ALA A O 1
ATOM 690 N N . VAL A 1 84 ? -17.464 1.786 26.600 1.00 98.38 84 VAL A N 1
ATOM 691 C CA . VAL A 1 84 ? -18.173 0.721 27.323 1.00 98.38 84 VAL A CA 1
ATOM 692 C C . VAL A 1 84 ? -17.631 0.564 28.741 1.00 98.38 84 VAL A C 1
ATOM 694 O O . VAL A 1 84 ? -18.414 0.602 29.686 1.00 98.38 84 VAL A O 1
ATOM 697 N N . LEU A 1 85 ? -16.308 0.473 28.901 1.00 98.06 85 LEU A N 1
ATOM 698 C CA . LEU A 1 85 ? -15.668 0.370 30.211 1.00 98.06 85 LEU A CA 1
ATOM 699 C C . LEU A 1 85 ? -16.042 1.548 31.117 1.00 98.06 85 LEU A C 1
ATOM 701 O O . LEU A 1 85 ? -16.408 1.347 32.273 1.00 98.06 85 LEU A O 1
ATOM 705 N N . ASN A 1 86 ? -15.996 2.773 30.588 1.00 97.69 86 ASN A N 1
ATOM 706 C CA . ASN A 1 86 ? -16.362 3.971 31.342 1.00 97.69 86 ASN A CA 1
ATOM 707 C C . ASN A 1 86 ? -17.833 3.940 31.787 1.00 97.69 86 ASN A C 1
ATOM 709 O O . ASN A 1 86 ? -18.139 4.287 32.927 1.00 97.69 86 ASN A O 1
ATOM 713 N N . LEU A 1 87 ? -18.749 3.515 30.908 1.00 97.75 87 LEU A N 1
ATOM 714 C CA . LEU A 1 87 ? -20.167 3.371 31.250 1.00 97.75 87 LEU A CA 1
ATOM 715 C C . LEU A 1 87 ? -20.381 2.291 32.314 1.00 97.75 87 LEU A C 1
ATOM 717 O O . LEU A 1 87 ? -21.109 2.521 33.275 1.00 97.75 87 LEU A O 1
ATOM 721 N N . PHE A 1 88 ? -19.717 1.144 32.182 1.00 98.12 88 PHE A N 1
ATOM 722 C CA . PHE A 1 88 ? -19.778 0.064 33.163 1.00 98.12 88 PHE A CA 1
ATOM 723 C C . PHE A 1 88 ? -19.296 0.523 34.543 1.00 98.12 88 PHE A C 1
ATOM 725 O O . PHE A 1 88 ? -19.997 0.337 35.535 1.00 98.12 88 PHE A O 1
ATOM 732 N N . GLN A 1 89 ? -18.149 1.204 34.609 1.00 97.31 89 GLN A N 1
ATOM 733 C CA . GLN A 1 89 ? -17.625 1.756 35.861 1.00 97.31 89 GLN A CA 1
ATOM 734 C C . GLN A 1 89 ? -18.602 2.742 36.516 1.00 97.31 89 GLN A C 1
ATOM 736 O O . GLN A 1 89 ? -18.749 2.732 37.740 1.00 97.31 89 GLN A O 1
ATOM 741 N N . LEU A 1 90 ? -19.300 3.559 35.719 1.00 97.12 90 LEU A N 1
ATOM 742 C CA . LEU A 1 90 ? -20.328 4.476 36.212 1.00 97.12 90 LEU A CA 1
ATOM 743 C C . LEU A 1 90 ? -21.545 3.729 36.782 1.00 97.12 90 LEU A C 1
ATOM 745 O O . LEU A 1 90 ? -22.047 4.098 37.843 1.00 97.12 90 LEU A O 1
ATOM 749 N N . VAL A 1 91 ? -21.999 2.664 36.114 1.00 96.88 91 VAL A N 1
ATOM 750 C CA . VAL A 1 91 ? -23.088 1.802 36.608 1.00 96.88 91 VAL A CA 1
ATOM 751 C C . VAL A 1 91 ? -22.703 1.140 37.931 1.00 96.88 91 VAL A C 1
ATOM 753 O O . VAL A 1 91 ? -23.465 1.222 38.895 1.00 96.88 91 VAL A O 1
ATOM 756 N N . CYS A 1 92 ? -21.502 0.562 38.022 1.00 95.88 92 CYS A N 1
ATOM 757 C CA . CYS A 1 92 ? -20.987 -0.025 39.260 1.00 95.88 92 CYS A CA 1
ATOM 758 C C . CYS A 1 92 ? -20.954 1.000 40.403 1.00 95.88 92 CYS A C 1
ATOM 760 O O . CYS A 1 92 ? -21.433 0.712 41.501 1.00 95.88 92 CYS A O 1
ATOM 762 N N . GLN A 1 93 ? -20.469 2.220 40.136 1.00 95.75 93 GLN A N 1
ATOM 763 C CA . GLN A 1 93 ? -20.489 3.311 41.115 1.00 95.75 93 GLN A CA 1
ATOM 764 C C . GLN A 1 93 ? -21.907 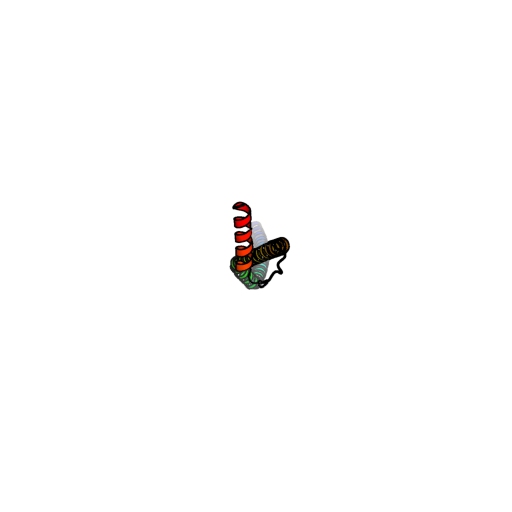3.643 41.584 1.00 95.75 93 GLN A C 1
ATOM 766 O O . GLN A 1 93 ? -22.126 3.775 42.787 1.00 95.75 93 GLN A O 1
ATOM 771 N N . HIS A 1 94 ? -22.870 3.748 40.666 1.00 94.62 94 HIS A N 1
ATOM 772 C CA . HIS A 1 94 ? -24.261 4.038 41.013 1.00 94.62 94 HIS A CA 1
ATOM 773 C C . HIS A 1 94 ? -24.891 2.938 41.883 1.00 94.62 94 HIS A C 1
ATOM 775 O O . HIS A 1 94 ? -25.660 3.228 42.795 1.00 94.62 94 HIS A O 1
ATOM 781 N N . GLN A 1 95 ? -24.544 1.675 41.633 1.00 93.94 95 GLN A N 1
ATOM 782 C CA . GLN A 1 95 ? -25.008 0.531 42.424 1.00 93.94 95 GLN A CA 1
ATOM 783 C C . GLN A 1 95 ? -24.219 0.328 43.733 1.00 93.94 95 GLN A C 1
ATOM 785 O O . GLN A 1 95 ? -24.566 -0.544 44.528 1.00 93.94 95 GLN A O 1
ATOM 790 N N . GLY A 1 96 ? -23.153 1.103 43.969 1.00 93.69 96 GLY A N 1
ATOM 791 C CA . GLY A 1 96 ? -22.271 0.943 45.128 1.00 93.69 96 GLY A CA 1
ATOM 792 C C . GLY A 1 96 ? -21.437 -0.343 45.099 1.00 93.69 96 GLY A C 1
ATOM 793 O O . GLY A 1 96 ? -20.989 -0.804 46.149 1.00 93.69 96 GLY A O 1
ATOM 794 N N . GLN A 1 97 ? -21.238 -0.936 43.920 1.00 92.44 97 GLN A N 1
ATOM 795 C CA . GLN A 1 97 ? -20.480 -2.171 43.735 1.00 92.44 97 GLN A CA 1
ATOM 796 C C . GLN A 1 97 ? -19.109 -1.889 43.102 1.00 92.44 97 GLN A C 1
ATOM 798 O O . GLN A 1 97 ? -18.978 -0.973 42.288 1.00 92.44 97 GLN A O 1
ATOM 803 N N . PRO A 1 98 ? -18.061 -2.658 43.444 1.00 91.69 98 PRO A N 1
ATOM 804 C CA . PRO A 1 98 ? -16.792 -2.572 42.734 1.00 91.69 98 PRO A CA 1
ATOM 805 C C . PRO A 1 98 ? -16.929 -3.138 41.305 1.00 91.69 98 PRO A C 1
ATOM 807 O O . PRO A 1 98 ? -17.658 -4.112 41.113 1.00 91.69 98 PRO A O 1
ATOM 810 N N . PRO A 1 99 ? -16.210 -2.598 40.302 1.00 92.44 99 PRO A N 1
ATOM 811 C CA . PRO A 1 99 ? -16.147 -3.202 38.973 1.00 92.44 99 PRO A CA 1
ATOM 812 C C . PRO A 1 99 ? -15.396 -4.539 39.057 1.00 92.44 99 PRO A C 1
ATOM 814 O O . PRO A 1 99 ? -14.199 -4.558 39.341 1.00 92.44 99 PRO A O 1
ATOM 817 N N . THR A 1 100 ? -16.097 -5.656 38.863 1.00 93.62 100 THR A N 1
ATOM 818 C CA . THR A 1 100 ? -15.538 -7.016 39.013 1.00 93.62 100 THR A CA 1
ATOM 819 C C . THR A 1 100 ? -15.182 -7.697 37.695 1.00 93.62 100 THR A C 1
ATOM 821 O O . THR A 1 100 ? -14.456 -8.689 37.710 1.00 93.62 100 THR A O 1
ATOM 824 N N . LEU A 1 101 ? -15.690 -7.190 36.569 1.00 94.25 101 LEU A N 1
ATOM 825 C CA . LEU A 1 101 ? -15.390 -7.722 35.241 1.00 94.25 101 LEU A CA 1
ATOM 826 C C . LEU A 1 101 ? -13.993 -7.296 34.784 1.00 94.25 101 LEU A C 1
ATOM 828 O O . LEU A 1 101 ? -13.535 -6.195 35.102 1.00 94.25 101 LEU A O 1
ATOM 832 N N . ASP A 1 102 ? -13.335 -8.175 34.024 1.00 95.12 102 ASP A N 1
ATOM 833 C CA . ASP A 1 102 ? -12.032 -7.898 33.418 1.00 95.12 102 ASP A CA 1
ATOM 834 C C . ASP A 1 102 ? -12.129 -6.672 32.500 1.00 95.12 102 ASP A C 1
ATOM 836 O O . ASP A 1 102 ? -13.134 -6.474 31.818 1.00 95.12 102 ASP A O 1
ATOM 840 N N . ILE A 1 103 ? -11.071 -5.863 32.458 1.00 92.50 103 ILE A N 1
ATOM 841 C CA . ILE A 1 103 ? -10.961 -4.693 31.590 1.00 92.50 103 ILE A CA 1
ATOM 842 C C . ILE A 1 103 ? -11.066 -5.070 30.105 1.00 92.50 103 ILE A C 1
ATOM 844 O O . ILE A 1 103 ? -11.564 -4.270 29.311 1.00 92.50 103 ILE A O 1
ATOM 848 N N . GLU A 1 104 ? -10.645 -6.284 29.734 1.00 93.44 104 GLU A N 1
ATOM 849 C CA . GLU A 1 104 ? -10.730 -6.794 28.360 1.00 93.44 104 GLU A CA 1
ATOM 850 C C . GLU A 1 104 ? -12.103 -7.398 28.012 1.00 93.44 104 GLU A C 1
ATOM 852 O O . GLU A 1 104 ? -12.432 -7.514 26.826 1.00 93.44 104 GLU A O 1
ATOM 857 N N . ASP A 1 105 ? -12.946 -7.700 29.007 1.00 96.81 105 ASP A N 1
ATOM 858 C CA . ASP A 1 105 ? -14.294 -8.252 28.815 1.00 96.81 105 ASP A CA 1
ATOM 859 C C . ASP A 1 105 ? -15.312 -7.160 28.444 1.00 96.81 105 ASP A C 1
ATOM 861 O O . ASP A 1 105 ? -16.222 -6.801 29.190 1.00 96.81 105 ASP A O 1
ATOM 865 N N . THR A 1 106 ? -15.147 -6.591 27.251 1.00 96.81 106 THR A N 1
ATOM 866 C CA . THR A 1 106 ? -16.036 -5.531 26.752 1.00 96.81 106 THR A CA 1
ATOM 867 C C . THR A 1 106 ? -17.482 -6.009 26.583 1.00 96.81 106 THR A C 1
ATOM 869 O O . THR A 1 106 ? -18.409 -5.222 26.755 1.00 96.81 106 THR A O 1
ATOM 872 N N . GLU A 1 107 ? -17.698 -7.275 26.221 1.00 97.19 107 GLU A N 1
ATOM 873 C CA . GLU A 1 107 ? -19.043 -7.809 25.978 1.00 97.19 107 GLU A CA 1
ATOM 874 C C . GLU A 1 107 ? -19.820 -7.955 27.290 1.00 97.19 107 GLU A C 1
ATOM 876 O O . GLU A 1 107 ? -20.942 -7.454 27.385 1.00 97.19 107 GLU A O 1
ATOM 881 N N . GLY A 1 108 ? -19.196 -8.521 28.330 1.00 97.62 108 GLY A N 1
ATOM 882 C CA . GLY A 1 108 ? -19.790 -8.594 29.664 1.00 97.62 108 GLY A CA 1
ATOM 883 C C . GLY A 1 108 ? -20.069 -7.212 30.258 1.00 97.62 108 GLY A C 1
ATOM 884 O O . GLY A 1 108 ? -21.156 -6.971 30.790 1.00 97.62 108 GLY A O 1
ATOM 885 N N . GLN A 1 109 ? -19.131 -6.269 30.108 1.00 98.38 109 GLN A N 1
ATOM 886 C CA . GLN A 1 109 ? -19.317 -4.878 30.542 1.00 98.38 109 GLN A CA 1
ATOM 887 C C . GLN A 1 109 ? -20.517 -4.215 29.844 1.00 98.38 109 GLN A C 1
ATOM 889 O O . GLN A 1 109 ? -21.321 -3.546 30.496 1.00 98.38 109 GLN A O 1
ATOM 894 N N . LEU A 1 110 ? -20.661 -4.406 28.526 1.00 98.00 110 LEU A N 1
ATOM 895 C CA . LEU A 1 110 ? -21.761 -3.831 27.750 1.00 98.00 110 LEU A CA 1
ATOM 896 C C . LEU A 1 110 ? -23.113 -4.446 28.125 1.00 98.00 110 LEU A C 1
ATOM 898 O O . LEU A 1 110 ? -24.094 -3.712 28.250 1.00 98.00 110 LEU A O 1
ATOM 902 N N . GLU A 1 111 ? -23.174 -5.764 28.324 1.00 98.06 111 GLU A N 1
ATOM 903 C CA . GLU A 1 111 ? -24.416 -6.431 28.720 1.00 98.06 111 GLU A CA 1
ATOM 904 C C . GLU A 1 111 ? -24.882 -5.953 30.100 1.00 98.06 111 GLU A C 1
ATOM 906 O O . GLU A 1 111 ? -26.066 -5.675 30.282 1.00 98.06 111 GLU A O 1
ATOM 911 N N . HIS A 1 112 ? -23.961 -5.735 31.045 1.00 96.81 112 HIS A N 1
ATOM 912 C CA . HIS A 1 112 ? -24.305 -5.161 32.347 1.00 96.81 112 HIS A CA 1
ATOM 913 C C . HIS A 1 112 ? -24.909 -3.753 32.204 1.00 96.81 112 HIS A C 1
ATOM 915 O O . HIS A 1 112 ? -25.973 -3.474 32.760 1.00 96.81 112 HIS A O 1
ATOM 921 N N . VAL A 1 113 ? -24.273 -2.866 31.426 1.00 97.50 113 VAL A N 1
ATOM 922 C CA . VAL A 1 113 ? -24.793 -1.506 31.173 1.00 97.50 113 VAL A CA 1
ATOM 923 C C . VAL A 1 113 ? -26.191 -1.557 30.554 1.00 97.50 113 VAL A C 1
ATOM 925 O O . VAL A 1 113 ? -27.074 -0.798 30.955 1.00 97.50 113 VAL A O 1
ATOM 928 N N . LYS A 1 114 ? -26.408 -2.468 29.602 1.00 97.81 114 LYS A N 1
ATOM 929 C CA . LYS A 1 114 ? -27.702 -2.668 28.949 1.00 97.81 114 LYS A CA 1
ATOM 930 C C . LYS A 1 114 ? -28.780 -3.119 29.935 1.00 97.81 114 LYS A C 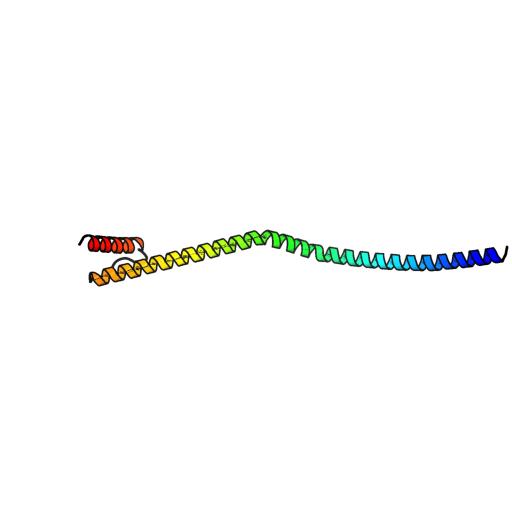1
ATOM 932 O O . LYS A 1 114 ? -29.849 -2.514 29.941 1.00 97.81 114 LYS A O 1
ATOM 937 N N . LEU A 1 115 ? -28.507 -4.130 30.763 1.00 96.44 115 LEU A N 1
ATOM 938 C CA . LEU A 1 115 ? -29.457 -4.611 31.774 1.00 96.44 115 LEU A CA 1
ATOM 939 C C . LEU A 1 115 ? -29.833 -3.494 32.751 1.00 96.44 115 LEU A C 1
ATOM 941 O O . LEU A 1 115 ? -31.013 -3.241 32.969 1.00 96.44 115 LEU A O 1
ATOM 945 N N . PHE A 1 116 ? -28.848 -2.731 33.230 1.00 96.19 116 PHE A N 1
ATOM 946 C CA . PHE A 1 116 ? -29.104 -1.593 34.111 1.00 96.19 116 PHE A CA 1
ATOM 947 C C . PHE A 1 116 ? -30.018 -0.530 33.473 1.00 96.19 116 PHE A C 1
ATOM 949 O O . PHE A 1 116 ? -30.937 -0.030 34.119 1.00 96.19 116 PHE A O 1
ATOM 956 N N . MET A 1 117 ? -29.803 -0.188 32.198 1.00 95.62 117 MET A N 1
ATOM 957 C CA . MET A 1 117 ? -30.673 0.755 31.480 1.00 95.62 117 MET A CA 1
ATOM 958 C C . MET A 1 117 ? -32.098 0.220 31.286 1.00 95.62 117 MET A C 1
ATOM 960 O O . MET A 1 117 ? -33.057 0.994 31.327 1.00 95.62 117 MET A O 1
ATOM 964 N N . GLN A 1 118 ? -32.241 -1.087 31.056 1.00 96.06 118 GLN A N 1
ATOM 965 C CA . GLN A 1 118 ? -33.544 -1.739 30.926 1.00 96.06 118 GLN A CA 1
ATOM 966 C C . GLN A 1 118 ? -34.302 -1.728 32.254 1.00 96.06 118 GLN A C 1
ATOM 968 O O . GLN A 1 118 ? -35.473 -1.354 32.261 1.00 96.06 118 GLN A O 1
ATOM 973 N N . ASP A 1 119 ? -33.624 -2.035 33.360 1.00 94.00 119 ASP A N 1
ATOM 974 C CA . ASP A 1 119 ? -34.206 -1.991 34.703 1.00 94.00 119 ASP A CA 1
ATOM 975 C C . ASP A 1 119 ? -34.681 -0.576 35.053 1.00 94.00 119 ASP A C 1
ATOM 977 O O . ASP A 1 119 ? -35.824 -0.398 35.464 1.00 94.00 119 ASP A O 1
ATOM 981 N N . LEU A 1 120 ? -33.856 0.448 34.792 1.00 91.56 120 LEU A N 1
ATOM 982 C CA . LEU A 1 120 ? -34.242 1.853 34.986 1.00 91.56 120 LEU A CA 1
ATOM 983 C C . LEU A 1 120 ? -35.457 2.271 34.150 1.00 91.56 120 LEU A C 1
ATOM 985 O O . LEU A 1 120 ? -36.217 3.131 34.578 1.00 91.56 120 LEU A O 1
ATOM 989 N N . SER A 1 121 ? -35.624 1.706 32.953 1.00 90.88 121 SER A N 1
ATOM 990 C CA . SER A 1 121 ? -36.746 2.036 32.062 1.00 90.88 121 SER A CA 1
ATOM 991 C C . SER A 1 121 ? -38.033 1.287 32.419 1.00 90.88 121 SER A C 1
ATOM 993 O O . SER A 1 121 ? -39.104 1.654 31.941 1.00 90.88 121 SER A O 1
ATOM 995 N N . ALA A 1 122 ? -37.925 0.210 33.201 1.00 86.62 122 ALA A N 1
ATOM 996 C CA . ALA A 1 122 ? -39.048 -0.594 33.673 1.00 86.62 122 ALA A CA 1
ATOM 997 C C . ALA A 1 122 ? -39.601 -0.125 35.036 1.00 86.62 122 ALA A C 1
ATOM 999 O O . ALA A 1 122 ? -40.629 -0.646 35.474 1.00 86.62 122 ALA A O 1
ATOM 1000 N N . MET A 1 123 ? -38.923 0.827 35.690 1.00 72.75 123 MET A N 1
ATOM 1001 C CA . MET A 1 123 ? -39.347 1.509 36.923 1.00 72.75 123 MET A CA 1
ATOM 1002 C C . MET A 1 123 ? -40.250 2.709 36.627 1.00 72.75 123 MET A C 1
ATOM 1004 O O . MET A 1 123 ? -41.205 2.906 37.411 1.00 72.75 123 MET A O 1
#

pLDDT: mean 94.12, std 5.87, range [66.88, 98.5]

Sequence (123 aa):
ALRRAAEERHQAGRREVEALRLWTQLQELRREHARLQRRLKRLEPCARLLEQALELLPGESKWIQIQNTAAEKTLLLGRSRMAVLNLFQLVCQHQGQPPTLDIEDTEGQLEHVKLFMQDLSAM